Protein AF-A0A0F3MFM7-F1 (afdb_monomer_lite)

Secondary structure (DSSP, 8-state):
-----------EE-HHHHHHT-HHHHHHHHT-HHHHHHHHHHHTT--EEHHHHHHHT--BTTB-HHHHHHHHHHHTT---HHHHHHHHHHS-S-HHHHHHHHHHHHHHTTTT-

Structure (mmCIF, N/CA/C/O backbone):
data_AF-A0A0F3MFM7-F1
#
_entry.id   AF-A0A0F3MFM7-F1
#
loop_
_atom_site.group_PDB
_atom_site.id
_atom_site.type_symbol
_atom_site.label_atom_id
_atom_site.label_alt_id
_atom_site.label_comp_id
_atom_site.label_asym_id
_atom_site.label_entity_id
_atom_site.label_seq_id
_atom_site.pdbx_PDB_ins_code
_atom_site.Cartn_x
_atom_site.Cartn_y
_atom_site.Cartn_z
_atom_site.occupancy
_atom_site.B_iso_or_equiv
_atom_site.auth_seq_id
_atom_site.auth_comp_id
_atom_site.auth_asym_id
_atom_site.auth_atom_id
_atom_site.pdbx_PDB_model_num
ATOM 1 N N . MET A 1 1 ? 41.245 -6.493 -24.775 1.00 47.81 1 MET A N 1
ATOM 2 C 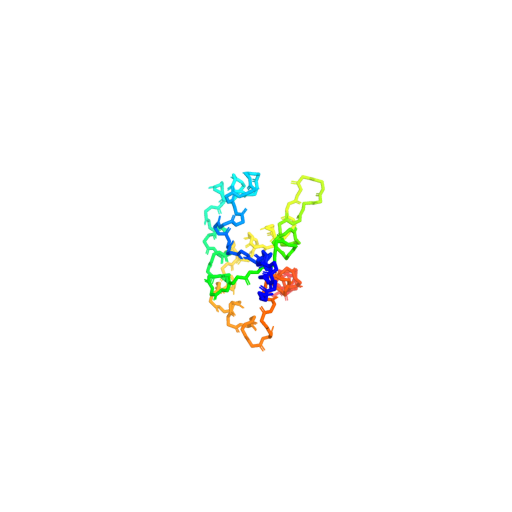CA . MET A 1 1 ? 40.497 -6.165 -23.539 1.00 47.81 1 MET A CA 1
ATOM 3 C C . MET A 1 1 ? 39.038 -5.924 -23.909 1.00 47.81 1 MET A C 1
ATOM 5 O O . MET A 1 1 ? 38.786 -5.036 -24.710 1.00 47.81 1 MET A O 1
ATOM 9 N N . ARG A 1 2 ? 38.083 -6.731 -23.422 1.00 51.22 2 ARG A N 1
ATOM 10 C CA . ARG A 1 2 ? 36.647 -6.456 -23.640 1.00 51.22 2 ARG A CA 1
ATOM 11 C C . ARG A 1 2 ? 36.219 -5.299 -22.726 1.00 51.22 2 ARG A C 1
ATOM 13 O O . ARG A 1 2 ? 36.543 -5.363 -21.538 1.00 51.22 2 ARG A O 1
ATOM 20 N N . PRO A 1 3 ? 35.488 -4.284 -23.217 1.00 52.25 3 PRO A N 1
ATOM 21 C CA . PRO A 1 3 ? 34.885 -3.302 -22.332 1.00 52.25 3 PRO A CA 1
ATOM 22 C C . PRO A 1 3 ? 33.865 -4.022 -21.443 1.00 52.25 3 PRO A C 1
ATOM 24 O O . PRO A 1 3 ? 32.979 -4.727 -21.932 1.00 52.25 3 PRO A O 1
ATOM 27 N N . LYS A 1 4 ? 34.025 -3.893 -20.122 1.00 51.12 4 LYS A N 1
ATOM 28 C CA . LYS A 1 4 ? 33.009 -4.318 -19.156 1.00 51.12 4 LYS A CA 1
ATOM 29 C C . LYS A 1 4 ? 31.753 -3.509 -19.464 1.00 51.12 4 LYS A C 1
ATOM 31 O O . LYS A 1 4 ? 31.763 -2.291 -19.306 1.00 51.12 4 LYS A O 1
ATOM 36 N N . GLN A 1 5 ? 30.704 -4.184 -19.934 1.00 51.88 5 GLN A N 1
ATOM 37 C CA . GLN A 1 5 ? 29.381 -3.583 -20.063 1.00 51.88 5 GLN A CA 1
ATOM 38 C C . GLN A 1 5 ? 29.028 -2.889 -18.738 1.00 51.88 5 GLN A C 1
ATOM 40 O O . GLN A 1 5 ? 29.294 -3.467 -17.674 1.00 51.88 5 GLN A O 1
ATOM 45 N N . PRO A 1 6 ? 28.457 -1.672 -18.764 1.00 46.06 6 PRO A N 1
ATOM 46 C CA . PRO A 1 6 ? 27.971 -1.043 -17.549 1.00 46.06 6 PRO A CA 1
ATOM 47 C C . PRO A 1 6 ? 26.978 -2.007 -16.906 1.00 46.06 6 PRO A C 1
ATOM 49 O O . PRO A 1 6 ? 26.049 -2.469 -17.572 1.00 46.06 6 PRO A O 1
ATOM 52 N N . LYS A 1 7 ? 27.180 -2.349 -15.628 1.00 48.16 7 LYS A N 1
ATOM 53 C CA . LYS A 1 7 ? 26.150 -3.033 -14.841 1.00 48.16 7 LYS A CA 1
ATOM 54 C C . LYS A 1 7 ? 24.886 -2.191 -14.977 1.00 48.16 7 LYS A C 1
ATOM 56 O O . LYS A 1 7 ? 24.846 -1.080 -14.455 1.00 48.16 7 LYS A O 1
ATOM 61 N N . ILE A 1 8 ? 23.886 -2.702 -15.695 1.00 44.75 8 ILE A N 1
ATOM 62 C CA . ILE A 1 8 ? 22.542 -2.134 -15.694 1.00 44.75 8 ILE A CA 1
ATOM 63 C C . ILE A 1 8 ? 22.140 -2.120 -14.224 1.00 44.75 8 ILE A C 1
ATOM 65 O O . ILE A 1 8 ? 21.941 -3.181 -13.630 1.00 44.75 8 ILE A O 1
ATOM 69 N N . LEU A 1 9 ? 22.114 -0.934 -13.613 1.00 45.53 9 LEU A N 1
ATOM 70 C CA . LEU A 1 9 ? 21.548 -0.757 -12.287 1.00 45.53 9 LEU A CA 1
ATOM 71 C C . LEU A 1 9 ? 20.111 -1.253 -12.419 1.00 45.53 9 LEU A C 1
ATOM 73 O O . LEU A 1 9 ? 19.294 -0.639 -13.107 1.00 45.53 9 LEU A O 1
ATOM 77 N N . THR A 1 10 ? 19.814 -2.426 -11.872 1.00 58.94 10 THR A N 1
ATOM 78 C CA . THR A 1 10 ? 18.475 -2.991 -11.959 1.00 58.94 10 THR A CA 1
ATOM 79 C C . THR A 1 10 ? 17.550 -2.036 -11.220 1.00 58.94 10 THR A C 1
ATOM 81 O O . THR A 1 10 ? 17.531 -2.031 -9.994 1.00 58.94 10 THR A O 1
ATOM 84 N N . ASN A 1 11 ? 16.782 -1.224 -11.954 1.00 78.12 11 ASN A N 1
ATOM 85 C CA . ASN A 1 11 ? 15.821 -0.235 -11.439 1.00 78.12 11 ASN A CA 1
ATOM 86 C C . ASN A 1 11 ? 14.604 -0.894 -10.747 1.00 78.12 11 ASN A C 1
ATOM 88 O O . ASN A 1 11 ? 13.508 -0.334 -10.702 1.00 78.12 11 ASN A O 1
ATOM 92 N N . LYS A 1 12 ? 14.784 -2.135 -10.279 1.00 88.94 12 LYS A N 1
ATOM 93 C CA . LYS A 1 12 ? 13.802 -2.974 -9.615 1.00 88.94 12 LYS A CA 1
ATOM 94 C C . LYS A 1 12 ? 14.194 -3.170 -8.158 1.00 88.94 12 LYS A C 1
ATOM 96 O O . LYS A 1 12 ? 15.299 -3.636 -7.864 1.00 88.94 12 LYS A O 1
ATOM 101 N N . CYS A 1 13 ? 13.258 -2.905 -7.267 1.00 90.19 13 CYS A N 1
ATOM 102 C CA . CYS A 1 13 ? 13.405 -3.092 -5.834 1.00 90.19 13 CYS A CA 1
ATOM 103 C C . CYS A 1 13 ? 12.237 -3.897 -5.258 1.00 90.19 13 CYS A C 1
ATOM 105 O O . CYS A 1 13 ? 11.203 -4.073 -5.903 1.00 90.19 13 CYS A O 1
ATOM 107 N N . ASN A 1 14 ? 12.412 -4.446 -4.062 1.00 92.38 14 ASN A N 1
ATOM 108 C CA . ASN A 1 14 ? 11.298 -4.947 -3.262 1.00 92.38 14 ASN A CA 1
ATOM 109 C C . ASN A 1 14 ? 10.649 -3.790 -2.469 1.00 92.38 14 ASN A C 1
ATOM 111 O O . ASN A 1 14 ? 11.112 -2.647 -2.510 1.00 92.38 14 ASN A O 1
ATOM 115 N N . LEU A 1 15 ? 9.556 -4.082 -1.756 1.00 92.94 15 LEU A N 1
ATOM 116 C CA . LEU A 1 15 ? 8.834 -3.070 -0.980 1.00 92.94 15 LEU A CA 1
ATOM 117 C C . LEU A 1 15 ? 9.720 -2.435 0.102 1.00 92.94 15 LEU A C 1
ATOM 119 O O . LEU A 1 15 ? 9.710 -1.221 0.254 1.00 92.94 15 LEU A O 1
ATOM 123 N N . GLU A 1 16 ? 10.502 -3.225 0.833 1.00 93.62 16 GLU A N 1
ATOM 124 C CA . GLU A 1 16 ? 11.357 -2.726 1.915 1.00 93.62 16 GLU A CA 1
ATOM 125 C C . GLU A 1 16 ? 12.439 -1.766 1.400 1.00 93.62 16 GLU A C 1
ATOM 127 O O . GLU A 1 16 ? 12.590 -0.655 1.907 1.00 93.62 16 GLU A O 1
ATOM 132 N N . GLU A 1 17 ? 13.129 -2.149 0.329 1.00 94.12 17 GLU A N 1
ATOM 133 C CA . GLU A 1 17 ? 14.102 -1.311 -0.364 1.00 94.12 17 GLU A CA 1
ATOM 134 C C . GLU A 1 17 ? 13.460 -0.014 -0.876 1.00 94.12 17 GLU A C 1
ATOM 136 O O . GLU A 1 17 ? 14.067 1.048 -0.754 1.00 94.12 17 GLU A O 1
ATOM 141 N N . TYR A 1 18 ? 12.236 -0.058 -1.419 1.00 93.75 18 TYR A N 1
ATOM 142 C CA . TYR A 1 18 ? 11.511 1.154 -1.817 1.00 93.75 18 TYR A CA 1
ATOM 143 C C . TYR A 1 18 ? 11.247 2.079 -0.619 1.00 93.75 18 TYR A C 1
ATOM 145 O O . TYR A 1 18 ? 11.520 3.278 -0.700 1.00 93.75 18 TYR A O 1
ATOM 153 N N . LEU A 1 19 ? 10.768 1.531 0.502 1.00 94.38 19 LEU A N 1
ATOM 154 C CA . LEU A 1 19 ? 10.466 2.299 1.715 1.00 94.38 19 LEU A CA 1
ATOM 155 C C . LEU A 1 19 ? 11.719 2.919 2.342 1.00 94.38 19 LEU A C 1
ATOM 157 O O . LEU A 1 19 ? 11.655 4.035 2.852 1.00 94.38 19 LEU A O 1
ATOM 161 N N . ASN A 1 20 ? 12.869 2.252 2.250 1.00 93.56 20 ASN A N 1
ATOM 162 C CA . ASN A 1 20 ? 14.141 2.805 2.723 1.00 93.56 20 ASN A CA 1
ATOM 163 C C . ASN A 1 20 ? 14.580 4.055 1.943 1.00 93.56 20 ASN A C 1
ATOM 165 O O . ASN A 1 20 ? 15.301 4.884 2.489 1.00 93.56 20 ASN A O 1
ATOM 169 N N . HIS A 1 21 ? 14.103 4.230 0.707 1.00 91.69 21 HIS A N 1
ATOM 170 C CA . HIS A 1 21 ? 14.368 5.416 -0.113 1.00 91.69 21 HIS A CA 1
ATOM 171 C C . HIS A 1 21 ? 13.196 6.414 -0.143 1.00 91.69 21 HIS A C 1
ATOM 173 O O . HIS A 1 21 ? 13.289 7.431 -0.830 1.00 91.69 21 HIS A O 1
ATOM 179 N N . ASN A 1 22 ? 12.087 6.137 0.552 1.00 93.56 22 ASN A N 1
ATOM 180 C CA . ASN A 1 22 ? 10.899 6.991 0.578 1.00 93.56 22 ASN A CA 1
ATOM 181 C C . ASN A 1 22 ? 10.331 7.100 2.005 1.00 93.56 22 ASN A C 1
ATOM 183 O O . ASN A 1 22 ? 9.420 6.366 2.398 1.00 93.56 22 ASN A O 1
ATOM 187 N N . ALA A 1 23 ? 10.886 8.041 2.776 1.00 94.62 23 ALA A N 1
ATOM 188 C CA . ALA A 1 23 ? 10.551 8.252 4.184 1.00 94.62 23 ALA A CA 1
ATOM 189 C C . ALA A 1 23 ? 9.081 8.645 4.413 1.00 94.62 23 ALA A C 1
ATOM 191 O O . ALA A 1 23 ? 8.496 8.249 5.422 1.00 94.62 23 ALA A O 1
ATOM 192 N N . GLU A 1 24 ? 8.466 9.379 3.479 1.00 94.56 24 GLU A N 1
ATOM 193 C CA . GLU A 1 24 ? 7.059 9.780 3.582 1.00 94.56 24 GLU A CA 1
ATOM 194 C C . GLU A 1 24 ? 6.139 8.553 3.544 1.00 94.56 24 GLU A C 1
ATOM 196 O O . GLU A 1 24 ? 5.360 8.323 4.472 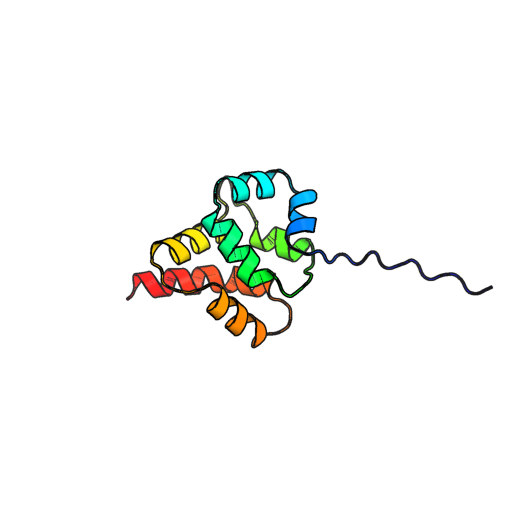1.00 94.56 24 GLU A O 1
ATOM 201 N N . VAL A 1 25 ? 6.277 7.717 2.508 1.00 95.06 25 VAL A N 1
ATOM 202 C CA . VAL A 1 25 ? 5.473 6.494 2.360 1.00 95.06 25 VAL A CA 1
ATOM 203 C C . VAL A 1 25 ? 5.760 5.515 3.497 1.00 95.06 25 VAL A C 1
ATOM 205 O O . VAL A 1 25 ? 4.834 4.895 4.021 1.00 95.06 25 VAL A O 1
ATOM 208 N N . LYS A 1 26 ? 7.025 5.403 3.921 1.00 96.38 26 LYS A N 1
ATOM 209 C CA . LYS A 1 26 ? 7.416 4.584 5.074 1.00 96.38 26 LYS A CA 1
ATOM 210 C C . LYS A 1 26 ? 6.678 5.012 6.343 1.00 96.38 26 LYS A C 1
ATOM 212 O O . LYS A 1 26 ? 6.009 4.181 6.953 1.00 96.38 26 LYS A O 1
ATOM 217 N N . THR A 1 27 ? 6.720 6.301 6.672 1.00 96.19 27 THR A N 1
ATOM 218 C CA . THR A 1 27 ? 6.040 6.866 7.849 1.00 96.19 27 THR A CA 1
ATOM 219 C C . THR A 1 27 ? 4.524 6.661 7.774 1.00 96.19 27 THR A C 1
ATOM 221 O O . THR A 1 27 ? 3.884 6.326 8.769 1.00 96.19 27 THR A O 1
ATOM 224 N N . MET A 1 28 ? 3.926 6.832 6.590 1.00 95.69 28 MET A N 1
ATOM 225 C CA . MET A 1 28 ? 2.496 6.598 6.372 1.00 95.69 28 MET A CA 1
ATOM 226 C C . MET A 1 28 ? 2.111 5.131 6.625 1.00 95.69 28 MET A C 1
ATOM 228 O O . MET A 1 28 ? 1.157 4.869 7.357 1.00 95.69 28 MET A O 1
ATOM 232 N N . LEU A 1 29 ? 2.869 4.169 6.088 1.00 96.44 29 LEU A N 1
ATOM 233 C CA . LEU A 1 29 ? 2.602 2.743 6.299 1.00 96.44 29 LEU A CA 1
ATOM 234 C C . LEU A 1 29 ? 2.874 2.288 7.736 1.00 96.44 29 LEU A C 1
ATOM 236 O O . LEU A 1 29 ? 2.206 1.378 8.220 1.00 96.44 29 LEU A O 1
ATOM 240 N N . GLU A 1 30 ? 3.829 2.899 8.436 1.00 96.38 30 GLU A N 1
ATOM 241 C CA . GLU A 1 30 ? 4.070 2.637 9.862 1.00 96.38 30 GLU A CA 1
ATOM 242 C C . GLU A 1 30 ? 2.879 3.052 10.733 1.00 96.38 30 GLU A C 1
ATOM 244 O O . GLU A 1 30 ? 2.530 2.333 11.666 1.00 96.38 30 GLU A O 1
ATOM 249 N N . LYS A 1 31 ? 2.181 4.135 10.368 1.00 96.62 31 LYS A N 1
ATOM 250 C CA . LYS A 1 31 ? 0.915 4.539 11.005 1.00 96.62 31 LYS A CA 1
ATOM 251 C C . LYS A 1 31 ? -0.266 3.626 10.646 1.00 96.62 31 LYS A C 1
ATOM 253 O O . LYS A 1 31 ? -1.307 3.700 11.291 1.00 96.62 31 LYS A O 1
ATOM 258 N N . LEU A 1 32 ? -0.129 2.771 9.628 1.00 96.62 32 LEU A N 1
ATOM 259 C CA . LEU A 1 32 ? -1.184 1.896 9.107 1.00 96.62 32 LEU A CA 1
ATOM 260 C C . LEU A 1 32 ? -0.722 0.425 9.063 1.00 96.62 32 LEU A C 1
ATOM 262 O O . LEU A 1 32 ? -0.585 -0.154 7.979 1.00 96.62 32 LEU A O 1
ATOM 266 N N . PRO A 1 33 ? -0.512 -0.230 10.221 1.00 95.38 33 PRO A N 1
ATOM 267 C CA . PRO A 1 33 ? 0.098 -1.561 10.288 1.00 95.38 33 PRO A CA 1
ATOM 268 C C . PRO A 1 33 ? -0.690 -2.637 9.524 1.00 95.38 33 PRO A C 1
ATOM 270 O O . PRO A 1 33 ? -0.090 -3.506 8.888 1.00 95.38 33 PRO A O 1
ATOM 273 N N . ALA A 1 34 ? -2.025 -2.559 9.521 1.00 95.06 34 ALA A N 1
ATOM 274 C CA . ALA A 1 34 ? -2.871 -3.481 8.763 1.00 95.06 34 ALA A CA 1
ATOM 275 C C . ALA A 1 34 ? -2.667 -3.333 7.245 1.00 95.06 34 ALA A C 1
ATOM 277 O O . ALA A 1 34 ? -2.471 -4.330 6.551 1.00 95.06 34 ALA A O 1
ATOM 278 N N . VAL A 1 35 ? -2.630 -2.093 6.740 1.00 96.06 35 VAL A N 1
ATOM 279 C CA . VAL A 1 35 ? -2.371 -1.787 5.322 1.00 96.06 35 VAL A CA 1
ATOM 280 C C . VAL A 1 35 ? -0.969 -2.240 4.927 1.00 96.06 35 VAL A C 1
ATOM 282 O O . VAL A 1 35 ? -0.806 -2.921 3.916 1.00 96.06 35 VAL A O 1
ATOM 285 N N . LYS A 1 36 ? 0.040 -1.931 5.752 1.00 96.12 36 LYS A N 1
ATOM 286 C CA . LYS A 1 36 ? 1.425 -2.368 5.536 1.00 96.12 36 LYS A CA 1
ATOM 287 C C . LYS A 1 36 ? 1.506 -3.887 5.400 1.00 96.12 36 LYS A C 1
ATOM 289 O O . LYS A 1 36 ? 2.047 -4.378 4.414 1.00 96.12 36 LYS A O 1
ATOM 294 N N . LYS A 1 37 ? 0.921 -4.635 6.342 1.00 94.88 37 LYS A N 1
ATOM 295 C CA . LYS A 1 37 ? 0.886 -6.106 6.301 1.00 94.88 37 LYS A CA 1
ATOM 296 C C . LYS A 1 37 ? 0.175 -6.624 5.048 1.00 94.88 37 LYS A C 1
ATOM 298 O O . LYS A 1 37 ? 0.658 -7.562 4.417 1.00 94.88 37 LYS A O 1
ATOM 303 N N . TYR A 1 38 ? -0.944 -6.007 4.678 1.00 95.06 38 TYR A N 1
ATOM 304 C CA . TYR A 1 38 ? -1.728 -6.387 3.506 1.00 95.06 38 TYR A CA 1
ATOM 305 C C . TYR A 1 38 ? -0.936 -6.230 2.201 1.00 95.06 38 TYR A C 1
ATOM 307 O O . TYR A 1 38 ? -0.802 -7.190 1.444 1.00 95.06 38 TYR A O 1
ATOM 315 N N . ILE A 1 39 ? -0.335 -5.056 1.977 1.00 94.38 39 ILE A N 1
ATOM 316 C CA . ILE A 1 39 ? 0.492 -4.776 0.793 1.00 94.38 39 ILE A CA 1
ATOM 317 C C . ILE A 1 39 ? 1.726 -5.680 0.766 1.00 94.38 39 ILE A C 1
ATOM 319 O O . ILE A 1 39 ? 2.019 -6.268 -0.275 1.00 94.38 39 ILE A O 1
ATOM 323 N N . SER A 1 40 ? 2.425 -5.837 1.897 1.00 93.44 40 SER A N 1
ATOM 324 C CA . SER A 1 40 ? 3.585 -6.731 1.991 1.00 93.44 40 SER A CA 1
ATOM 325 C C . SER A 1 40 ? 3.232 -8.149 1.560 1.00 93.44 40 SER A C 1
ATOM 327 O O . SER A 1 40 ? 3.961 -8.746 0.777 1.00 93.44 40 SER A O 1
ATOM 329 N N . ASN A 1 41 ? 2.087 -8.674 2.001 1.00 92.69 41 ASN A N 1
ATOM 330 C CA . ASN A 1 41 ? 1.644 -10.012 1.619 1.00 92.69 41 ASN A CA 1
ATOM 331 C C . ASN A 1 41 ? 1.352 -10.147 0.120 1.00 92.69 41 ASN A C 1
ATOM 333 O O . ASN A 1 41 ? 1.662 -11.192 -0.449 1.00 92.69 41 ASN A O 1
ATOM 337 N N . ILE A 1 42 ? 0.786 -9.116 -0.517 1.00 92.12 42 ILE A N 1
ATOM 338 C CA . ILE A 1 42 ? 0.520 -9.126 -1.963 1.00 92.12 42 ILE A CA 1
ATOM 339 C C . ILE A 1 42 ? 1.829 -9.068 -2.757 1.00 92.12 42 ILE A C 1
ATOM 341 O O . ILE A 1 42 ? 1.987 -9.781 -3.749 1.00 92.12 42 ILE A O 1
ATOM 345 N N . LEU A 1 43 ? 2.774 -8.232 -2.318 1.00 91.38 43 LEU A N 1
ATOM 346 C CA . LEU A 1 43 ? 3.983 -7.895 -3.071 1.00 91.38 43 LEU A CA 1
ATOM 347 C C . LEU A 1 43 ? 5.217 -8.741 -2.718 1.00 91.38 43 LEU A C 1
ATOM 349 O O . LEU A 1 43 ? 6.237 -8.594 -3.389 1.00 91.38 43 LEU A O 1
ATOM 353 N N . LYS A 1 44 ? 5.138 -9.635 -1.723 1.00 86.19 44 LYS A N 1
ATOM 354 C CA . LYS A 1 44 ? 6.283 -10.374 -1.148 1.00 86.19 44 LYS A CA 1
ATOM 355 C C . LYS A 1 44 ? 7.168 -11.130 -2.146 1.00 86.19 44 LYS A C 1
ATOM 357 O O . LYS A 1 44 ? 8.351 -11.302 -1.881 1.00 86.19 44 LYS A O 1
ATOM 362 N N . SER A 1 45 ? 6.617 -11.600 -3.265 1.00 78.00 45 SER A N 1
ATOM 363 C CA . SER A 1 45 ? 7.292 -12.597 -4.110 1.00 78.00 45 SER A CA 1
ATOM 364 C C . SER A 1 45 ? 8.166 -12.021 -5.230 1.00 78.00 45 SER A C 1
ATOM 366 O O . SER A 1 45 ? 8.863 -12.786 -5.888 1.00 78.00 45 SER A O 1
ATOM 368 N N . HIS A 1 46 ? 8.137 -10.708 -5.494 1.00 82.56 46 HIS A N 1
ATOM 369 C CA . HIS A 1 46 ? 8.828 -10.143 -6.662 1.00 82.56 46 HIS A CA 1
ATOM 370 C C . HIS A 1 46 ? 9.480 -8.786 -6.386 1.00 82.56 46 HIS A C 1
ATOM 372 O O . HIS A 1 46 ? 9.169 -8.087 -5.422 1.00 82.56 46 HIS A O 1
ATOM 378 N N . ARG A 1 47 ? 10.391 -8.410 -7.290 1.00 89.44 47 ARG A N 1
ATOM 379 C CA . ARG A 1 47 ? 10.985 -7.072 -7.375 1.00 89.44 47 ARG A CA 1
ATOM 380 C C . ARG A 1 47 ? 10.304 -6.292 -8.499 1.00 89.44 47 ARG A C 1
ATOM 382 O O . ARG A 1 47 ? 10.150 -6.812 -9.605 1.00 89.44 47 ARG A O 1
ATOM 389 N N . TYR A 1 48 ? 9.965 -5.037 -8.240 1.00 88.62 48 TYR A N 1
ATOM 390 C CA . TYR A 1 48 ? 9.188 -4.174 -9.133 1.00 88.62 48 TYR A CA 1
ATOM 391 C C . TYR A 1 48 ? 9.945 -2.905 -9.456 1.00 88.62 48 TYR A C 1
ATOM 393 O O . TYR A 1 48 ? 10.836 -2.512 -8.705 1.00 88.62 48 TYR A O 1
ATOM 401 N N . SER A 1 49 ? 9.603 -2.255 -10.568 1.00 89.81 49 SER A N 1
ATOM 402 C CA . SER A 1 49 ? 10.249 -0.988 -10.884 1.00 89.81 49 SER A CA 1
ATOM 403 C C . SER A 1 49 ? 9.865 0.078 -9.858 1.00 89.81 49 SER A C 1
ATOM 405 O O . SER A 1 49 ? 8.746 0.082 -9.337 1.00 89.81 49 SER A O 1
ATOM 407 N N . LYS A 1 50 ? 10.775 1.021 -9.593 1.00 89.19 50 LYS A N 1
ATOM 408 C CA . LYS A 1 50 ? 10.482 2.152 -8.701 1.00 89.19 50 LYS A CA 1
ATOM 409 C C . LYS A 1 50 ? 9.230 2.920 -9.146 1.00 89.19 50 LYS A C 1
ATOM 411 O O . LYS A 1 50 ? 8.422 3.297 -8.307 1.00 89.19 50 LYS A O 1
ATOM 416 N N . THR A 1 51 ? 9.038 3.082 -10.456 1.00 89.75 51 THR A N 1
ATOM 417 C CA . THR A 1 51 ? 7.869 3.751 -11.044 1.00 89.75 51 THR A CA 1
ATOM 418 C C . THR A 1 51 ? 6.557 3.040 -10.720 1.00 89.75 51 THR A C 1
ATOM 420 O O . THR A 1 51 ? 5.550 3.707 -10.501 1.00 89.75 51 THR A O 1
ATOM 423 N N . ASP A 1 52 ? 6.548 1.705 -10.642 1.00 91.06 52 ASP A N 1
ATOM 424 C CA . ASP A 1 52 ? 5.337 0.970 -10.263 1.00 91.06 52 ASP A CA 1
ATOM 425 C C . ASP A 1 52 ? 4.954 1.283 -8.812 1.00 91.06 52 ASP A C 1
ATOM 427 O O . ASP A 1 52 ? 3.791 1.553 -8.522 1.00 91.06 52 ASP A O 1
ATOM 431 N N . PHE A 1 53 ? 5.932 1.322 -7.902 1.00 92.56 53 PHE A N 1
ATOM 432 C CA . PHE A 1 53 ? 5.683 1.746 -6.524 1.00 92.56 53 PHE A CA 1
ATOM 433 C C . PHE A 1 53 ? 5.240 3.204 -6.438 1.00 92.56 53 PHE A C 1
ATOM 435 O O . PHE A 1 53 ? 4.318 3.506 -5.687 1.00 92.56 53 PHE A O 1
ATOM 442 N N . THR A 1 54 ? 5.844 4.103 -7.219 1.00 91.06 54 THR A N 1
ATOM 443 C CA . THR A 1 54 ? 5.399 5.501 -7.303 1.00 91.06 54 THR A CA 1
ATOM 444 C C . THR A 1 54 ? 3.942 5.599 -7.749 1.00 91.06 54 THR A C 1
ATOM 446 O O . THR A 1 54 ? 3.216 6.435 -7.229 1.00 91.06 54 THR A O 1
ATOM 449 N N . PHE A 1 55 ? 3.495 4.727 -8.653 1.00 92.44 55 PHE A N 1
ATOM 450 C CA . PHE A 1 55 ? 2.095 4.661 -9.066 1.00 92.44 55 PHE A CA 1
ATOM 451 C C . PHE A 1 55 ? 1.184 4.111 -7.958 1.00 92.44 55 PHE A C 1
ATOM 453 O O . PHE A 1 55 ? 0.142 4.694 -7.667 1.00 92.44 55 PHE A O 1
ATOM 460 N N . LEU A 1 56 ? 1.581 3.023 -7.289 1.00 94.94 56 LEU A N 1
ATOM 461 C CA . LEU A 1 56 ? 0.806 2.454 -6.182 1.00 94.94 56 LEU A CA 1
ATOM 462 C C . LEU A 1 56 ? 0.655 3.446 -5.022 1.00 94.94 56 LEU A C 1
ATOM 464 O O . LEU A 1 56 ? -0.438 3.597 -4.488 1.00 94.94 56 LEU A O 1
ATOM 468 N N . PHE A 1 57 ? 1.730 4.140 -4.661 1.00 95.00 57 PHE A N 1
ATOM 469 C CA . PHE A 1 57 ? 1.754 5.146 -3.601 1.00 95.00 57 PHE A CA 1
ATOM 470 C C . PHE A 1 57 ? 1.569 6.568 -4.139 1.00 95.00 57 PHE A C 1
ATOM 472 O O . PHE A 1 57 ? 2.002 7.525 -3.497 1.00 95.00 57 PHE A O 1
ATOM 479 N N . ALA A 1 58 ? 0.951 6.713 -5.314 1.00 92.88 58 ALA A N 1
ATOM 480 C CA . ALA A 1 58 ? 0.669 8.020 -5.877 1.00 92.88 58 ALA A CA 1
ATOM 481 C C . ALA A 1 58 ? -0.233 8.810 -4.927 1.00 92.88 58 ALA A C 1
ATOM 483 O O . ALA A 1 58 ? -1.194 8.286 -4.353 1.00 92.88 58 ALA A O 1
ATOM 484 N N . LYS A 1 59 ? 0.108 10.085 -4.772 1.00 91.88 59 LYS A N 1
ATOM 485 C CA . LYS A 1 59 ? -0.590 11.023 -3.907 1.00 91.88 59 LYS A CA 1
ATOM 486 C C . LYS A 1 59 ? -1.293 12.055 -4.778 1.00 91.88 59 LYS A C 1
ATOM 488 O O . LYS A 1 59 ? -0.662 12.672 -5.635 1.00 91.88 59 LYS A O 1
ATOM 493 N N . THR A 1 60 ? -2.585 12.253 -4.551 1.00 87.25 60 THR A N 1
ATOM 494 C CA . THR A 1 60 ? -3.366 13.322 -5.181 1.00 87.25 60 THR A CA 1
ATOM 495 C C . THR A 1 60 ? -3.758 14.306 -4.087 1.00 87.25 60 THR A C 1
ATOM 497 O O . THR A 1 60 ? -4.552 13.985 -3.202 1.00 87.25 60 THR A O 1
ATOM 500 N N . GLY A 1 61 ? -3.132 15.486 -4.087 1.00 88.31 61 GLY A N 1
ATOM 501 C CA . GLY A 1 61 ? -3.222 16.420 -2.963 1.00 88.31 61 GLY A CA 1
ATOM 502 C C . GLY A 1 61 ? -2.613 15.814 -1.694 1.00 88.31 61 GLY A C 1
ATOM 503 O O . GLY A 1 61 ? -1.422 15.513 -1.661 1.00 88.31 61 GLY A O 1
ATOM 504 N N . ASN A 1 62 ? -3.437 15.603 -0.664 1.00 87.12 62 ASN A N 1
ATOM 505 C CA . ASN A 1 62 ? -3.031 14.973 0.599 1.00 87.12 62 ASN A CA 1
ATOM 506 C C . ASN A 1 62 ? -3.443 13.498 0.726 1.00 87.12 62 ASN A C 1
ATOM 508 O O . ASN A 1 62 ? -3.171 12.876 1.752 1.00 87.12 62 ASN A O 1
ATOM 512 N N . THR A 1 63 ? -4.050 12.928 -0.315 1.00 89.69 63 THR A N 1
ATOM 513 C CA . THR A 1 63 ? -4.681 11.608 -0.251 1.00 89.69 63 THR A CA 1
ATOM 514 C C . THR A 1 63 ? -3.872 10.566 -1.007 1.00 89.69 63 THR A C 1
ATOM 516 O O . THR A 1 63 ? -3.472 10.775 -2.152 1.00 89.69 63 THR A O 1
ATOM 519 N N . TYR A 1 64 ? -3.678 9.410 -0.375 1.00 94.81 64 TYR A N 1
ATOM 520 C CA . TYR A 1 64 ? -3.145 8.213 -1.014 1.00 94.81 64 TYR A CA 1
ATOM 521 C C . TYR A 1 64 ? -4.308 7.325 -1.466 1.00 94.81 64 TYR A C 1
ATOM 523 O O . TYR A 1 64 ? -4.697 6.401 -0.757 1.00 94.81 64 TYR A O 1
ATOM 531 N N . THR A 1 65 ? -4.890 7.604 -2.631 1.00 93.50 65 THR A N 1
ATOM 532 C CA . THR A 1 65 ? -6.155 6.987 -3.078 1.00 93.50 65 THR A CA 1
ATOM 533 C C . THR A 1 65 ? -6.125 5.454 -3.046 1.00 93.50 65 THR A C 1
ATOM 535 O O . THR A 1 65 ? -7.025 4.823 -2.497 1.00 93.50 65 THR A O 1
ATOM 538 N N . ASN A 1 66 ? -5.045 4.835 -3.532 1.00 94.94 66 ASN A N 1
ATOM 539 C CA . ASN A 1 66 ? -4.885 3.375 -3.487 1.00 94.94 66 ASN A CA 1
ATOM 540 C C . ASN A 1 66 ? -4.812 2.824 -2.054 1.00 94.94 66 ASN A C 1
ATOM 542 O O . ASN A 1 66 ? -5.259 1.709 -1.792 1.00 94.94 66 ASN A O 1
ATOM 546 N N . ILE A 1 67 ? -4.270 3.598 -1.114 1.00 95.75 67 ILE A N 1
ATOM 547 C CA . ILE A 1 67 ? -4.208 3.220 0.302 1.00 95.75 67 ILE A CA 1
ATOM 548 C C . ILE A 1 67 ? -5.597 3.302 0.932 1.00 95.75 67 ILE A C 1
ATOM 550 O O . ILE A 1 67 ? -5.952 2.407 1.697 1.00 95.75 67 ILE A O 1
ATOM 554 N N . GLU A 1 68 ? -6.413 4.291 0.565 1.00 94.25 68 GLU A N 1
ATOM 555 C CA . GLU A 1 68 ? -7.812 4.350 1.000 1.00 94.25 68 GLU A CA 1
ATOM 556 C C . GLU A 1 68 ? -8.612 3.142 0.491 1.00 94.25 68 GLU A C 1
ATOM 558 O O . GLU A 1 68 ? -9.283 2.485 1.284 1.00 94.25 68 GLU A O 1
ATOM 563 N N . TYR A 1 69 ? -8.449 2.735 -0.774 1.00 93.25 69 TYR A N 1
ATOM 564 C CA . TYR A 1 69 ? -9.086 1.506 -1.269 1.00 93.25 69 TYR A CA 1
ATOM 565 C C . TYR A 1 69 ? -8.665 0.259 -0.483 1.00 93.25 69 TYR A C 1
ATOM 567 O O . TYR A 1 69 ? -9.506 -0.578 -0.149 1.00 93.25 69 TYR A O 1
ATOM 575 N N . ILE A 1 70 ? -7.383 0.143 -0.126 1.00 94.56 70 ILE A N 1
ATOM 576 C CA . ILE A 1 70 ? -6.898 -0.969 0.701 1.00 94.56 70 ILE A CA 1
ATOM 577 C C . ILE A 1 70 ? -7.503 -0.924 2.107 1.00 94.56 70 ILE A C 1
ATOM 579 O O . ILE A 1 70 ? -7.887 -1.970 2.629 1.00 94.56 70 ILE A O 1
ATOM 583 N N . LYS A 1 71 ? -7.628 0.257 2.726 1.00 93.94 71 LYS A N 1
ATOM 584 C CA . LYS A 1 71 ? -8.299 0.390 4.029 1.00 93.94 71 LYS A CA 1
ATOM 585 C C . LYS A 1 71 ? -9.733 -0.117 3.959 1.00 93.94 71 LYS A C 1
ATOM 587 O O . LYS A 1 71 ? -10.103 -0.931 4.798 1.00 93.94 71 LYS A O 1
ATOM 592 N N . ILE A 1 72 ? -10.491 0.274 2.934 1.00 91.75 72 ILE A N 1
ATOM 593 C CA . IL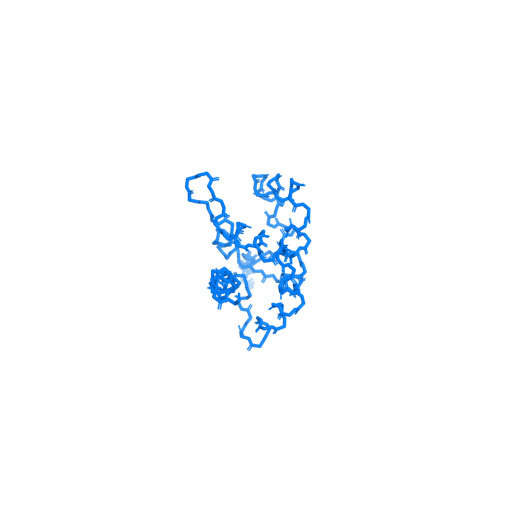E A 1 72 ? -11.860 -0.216 2.735 1.00 91.75 72 ILE A CA 1
ATOM 594 C C . ILE A 1 72 ? -11.832 -1.746 2.554 1.00 91.75 72 ILE A C 1
ATOM 596 O O . ILE A 1 72 ? -12.650 -2.458 3.128 1.00 91.75 72 ILE A O 1
ATOM 600 N N . LEU A 1 73 ? -10.890 -2.302 1.773 1.00 90.25 73 LEU A N 1
ATOM 601 C CA . LEU A 1 73 ? -10.732 -3.765 1.588 1.00 90.25 73 LEU A CA 1
ATOM 602 C C . LEU A 1 73 ? -10.541 -4.516 2.903 1.00 90.25 73 LEU A C 1
ATOM 604 O O . LEU A 1 73 ? -11.178 -5.546 3.124 1.00 90.25 73 LEU A O 1
ATOM 608 N N . ILE A 1 74 ? -9.715 -3.967 3.785 1.00 92.31 74 ILE A N 1
ATOM 609 C CA . ILE A 1 74 ? -9.434 -4.543 5.097 1.00 92.31 74 ILE A CA 1
ATOM 610 C C . ILE A 1 74 ? -10.628 -4.380 6.044 1.00 92.31 74 ILE A C 1
ATOM 612 O O . ILE A 1 74 ? -11.002 -5.346 6.702 1.00 92.31 74 ILE A O 1
ATOM 616 N N . GLN A 1 75 ? -11.229 -3.188 6.117 1.00 89.56 75 GLN A N 1
ATOM 617 C CA . GLN A 1 75 ? -12.310 -2.866 7.060 1.00 89.56 75 GLN A CA 1
ATOM 618 C C . GLN A 1 75 ? -13.536 -3.760 6.882 1.00 89.56 75 GLN A C 1
ATOM 620 O O . GLN A 1 75 ? -14.117 -4.201 7.866 1.00 89.56 75 GLN A O 1
ATOM 625 N N . HIS A 1 76 ? -13.893 -4.075 5.639 1.00 84.69 76 HIS A N 1
ATOM 626 C CA . HIS A 1 76 ? -15.024 -4.954 5.341 1.00 84.69 76 HIS A CA 1
ATOM 627 C C . HIS A 1 76 ? -14.629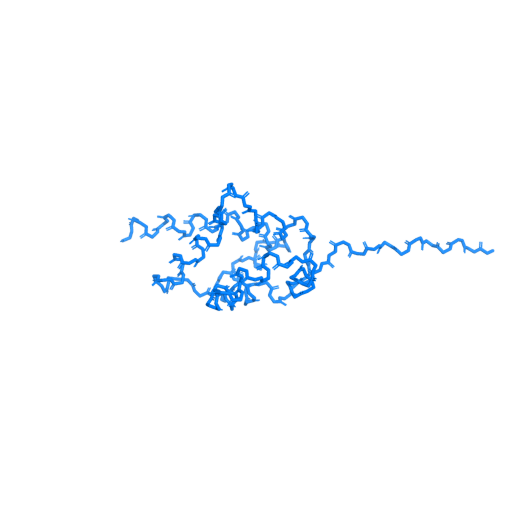 -6.441 5.264 1.00 84.69 76 HIS A C 1
ATOM 629 O O . HIS A 1 76 ? -15.423 -7.256 4.798 1.00 84.69 76 HIS A O 1
ATOM 635 N N . GLY A 1 77 ? -13.393 -6.804 5.641 1.00 78.06 77 GLY A N 1
ATOM 636 C CA . GLY A 1 77 ? -12.909 -8.191 5.682 1.00 78.06 77 GLY A CA 1
ATOM 637 C C . GLY A 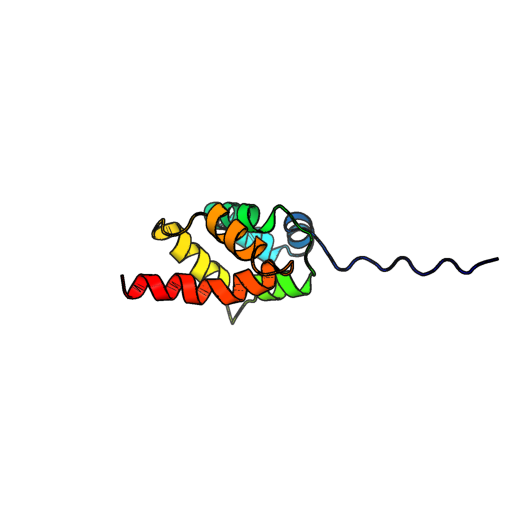1 77 ? -12.986 -8.949 4.352 1.00 78.06 77 GLY A C 1
ATOM 638 O O . GLY A 1 77 ? -12.969 -10.176 4.344 1.00 78.06 77 GLY A O 1
ATOM 639 N N . THR A 1 78 ? -13.113 -8.246 3.225 1.00 73.31 78 THR A N 1
ATOM 640 C CA . THR A 1 78 ? -13.771 -8.823 2.044 1.00 73.31 78 THR A CA 1
ATOM 641 C C . THR A 1 78 ? -12.848 -9.676 1.186 1.00 73.31 78 THR A C 1
ATOM 643 O O . THR A 1 78 ? -13.290 -10.644 0.577 1.00 73.31 78 THR A O 1
ATOM 646 N N . ILE A 1 79 ? -11.561 -9.324 1.109 1.00 85.44 79 ILE A N 1
ATOM 647 C CA . ILE A 1 79 ? -10.595 -10.050 0.278 1.00 85.44 79 ILE A CA 1
ATOM 648 C C . ILE A 1 79 ? -9.273 -10.161 1.022 1.00 85.44 79 ILE A C 1
ATOM 650 O O . ILE A 1 79 ? -8.646 -9.156 1.359 1.00 85.44 79 ILE A O 1
ATOM 654 N N . SER A 1 80 ? -8.814 -11.389 1.248 1.00 90.06 80 SER A N 1
ATOM 655 C CA . SER A 1 80 ? -7.499 -11.634 1.833 1.00 90.06 80 SER A CA 1
ATOM 656 C C . SER A 1 80 ? -6.381 -11.246 0.854 1.00 90.06 80 SER A C 1
ATOM 658 O O . SER A 1 80 ? -6.497 -11.377 -0.368 1.00 90.06 80 SER A O 1
ATOM 660 N N . ALA A 1 81 ? -5.243 -10.815 1.395 1.00 90.38 81 ALA A N 1
ATOM 661 C CA . ALA A 1 81 ? -4.068 -10.490 0.589 1.00 90.38 81 ALA A CA 1
ATOM 662 C C . ALA A 1 81 ? -3.576 -11.682 -0.259 1.00 90.38 81 ALA A C 1
ATOM 664 O O . ALA A 1 81 ? -3.054 -11.479 -1.352 1.00 90.38 81 ALA A O 1
ATOM 665 N N . SER A 1 82 ? -3.756 -12.923 0.214 1.00 89.19 82 SER A N 1
ATOM 666 C CA . SER A 1 82 ? -3.395 -14.133 -0.538 1.00 89.19 82 SER A CA 1
ATOM 667 C C . SER A 1 82 ? -4.244 -14.307 -1.792 1.00 89.19 82 SER A C 1
ATOM 669 O O . SER A 1 82 ? -3.710 -14.698 -2.828 1.00 89.19 82 SER A O 1
ATOM 671 N N . ASN A 1 83 ? -5.536 -13.980 -1.727 1.00 89.38 83 ASN A N 1
ATOM 672 C CA . ASN A 1 83 ? -6.438 -14.107 -2.867 1.00 89.38 83 ASN A CA 1
ATOM 673 C C . ASN A 1 83 ? -6.091 -13.075 -3.945 1.00 89.38 83 ASN A C 1
ATOM 675 O O . ASN A 1 83 ? -5.979 -13.437 -5.113 1.00 89.38 83 AS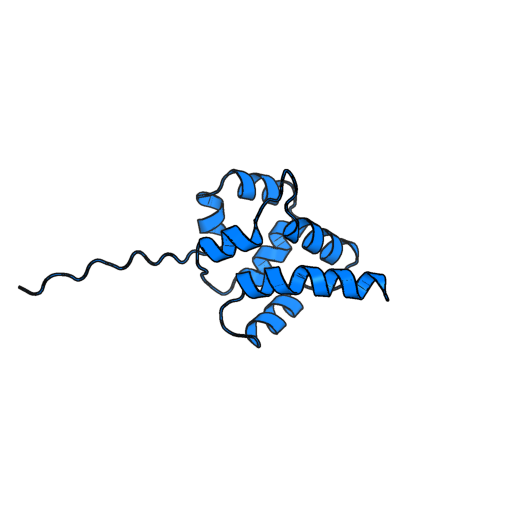N A O 1
ATOM 679 N N . ILE A 1 84 ? -5.816 -11.821 -3.557 1.00 89.19 84 ILE A N 1
ATOM 680 C CA . ILE A 1 84 ? -5.324 -10.806 -4.504 1.00 89.19 84 ILE A CA 1
ATOM 681 C C . ILE A 1 84 ? -3.970 -11.217 -5.081 1.00 89.19 84 ILE A C 1
ATOM 683 O O . ILE A 1 84 ? -3.779 -11.157 -6.290 1.00 89.19 84 ILE A O 1
ATOM 687 N N . SER A 1 85 ? -3.032 -11.667 -4.244 1.00 87.38 85 SER A N 1
ATOM 688 C CA . SER A 1 85 ? -1.717 -12.125 -4.709 1.00 87.38 85 SER A CA 1
ATOM 689 C C . SER A 1 85 ? -1.842 -13.250 -5.744 1.00 87.38 85 SER A C 1
ATOM 691 O O . SER A 1 85 ? -1.189 -13.197 -6.784 1.00 87.38 85 SER A O 1
ATOM 693 N N . SER A 1 86 ? -2.738 -14.212 -5.503 1.00 86.38 86 SER A N 1
ATOM 694 C CA . SER A 1 86 ? -3.015 -15.320 -6.425 1.00 86.38 86 SER A CA 1
ATOM 695 C C . SER A 1 86 ? -3.619 -14.821 -7.738 1.00 86.38 86 SER A C 1
ATOM 697 O O . SER A 1 86 ? -3.129 -15.177 -8.806 1.00 86.38 86 SER A O 1
ATOM 699 N N . LEU A 1 87 ? -4.617 -13.931 -7.677 1.00 85.31 87 LEU A N 1
ATOM 700 C CA . LEU A 1 87 ? -5.218 -13.311 -8.864 1.00 85.31 87 LEU A CA 1
ATOM 701 C C . LEU A 1 87 ? -4.159 -12.605 -9.722 1.00 85.31 87 LEU A C 1
ATOM 703 O O . LEU A 1 87 ? -4.092 -12.805 -10.932 1.00 85.31 87 LEU A O 1
ATOM 707 N N . LEU A 1 88 ? -3.292 -11.814 -9.092 1.00 86.31 88 LEU A N 1
ATOM 708 C CA . LEU A 1 88 ? -2.227 -11.094 -9.786 1.00 86.31 88 LEU A CA 1
ATOM 709 C C . LEU A 1 88 ? -1.173 -12.037 -10.376 1.00 86.31 88 LEU A C 1
ATOM 711 O O . LEU A 1 88 ? -0.639 -11.746 -11.439 1.00 86.31 88 LEU A O 1
ATOM 715 N N . HIS A 1 89 ? -0.898 -13.174 -9.732 1.00 78.06 89 HIS A N 1
ATOM 716 C CA . HIS A 1 89 ? 0.044 -14.166 -10.250 1.00 78.06 89 HIS A CA 1
ATOM 717 C C . HIS A 1 89 ? -0.426 -14.785 -11.574 1.00 78.06 89 HIS A C 1
ATOM 719 O O . HIS A 1 89 ? 0.385 -15.005 -12.472 1.00 78.06 89 HIS A O 1
ATOM 725 N N . HIS A 1 90 ? -1.735 -15.006 -11.725 1.00 73.38 90 HIS A N 1
ATOM 726 C CA . HIS A 1 90 ? -2.323 -15.476 -12.982 1.00 73.38 90 HIS A CA 1
ATOM 727 C C . HIS A 1 90 ? -2.363 -14.384 -14.064 1.00 73.38 90 HIS A C 1
ATOM 729 O O . HIS A 1 90 ? -2.307 -14.687 -15.256 1.00 73.38 90 HIS A O 1
ATOM 735 N N . HIS A 1 91 ? -2.398 -13.112 -13.666 1.00 64.25 91 HIS A N 1
ATOM 736 C CA . HIS A 1 91 ? -2.408 -11.959 -14.561 1.00 64.25 91 HIS A CA 1
ATOM 737 C C . HIS A 1 91 ? -1.011 -11.327 -14.710 1.00 64.25 91 HIS A C 1
ATOM 739 O O . HIS A 1 91 ? -0.809 -10.188 -14.331 1.00 64.25 91 HIS A O 1
ATOM 745 N N . THR A 1 92 ? -0.051 -12.004 -15.351 1.00 66.69 92 THR A N 1
ATOM 746 C CA . THR A 1 92 ? 1.298 -11.479 -15.710 1.00 66.69 92 THR A CA 1
ATOM 747 C C . THR A 1 92 ? 2.179 -10.930 -14.557 1.00 66.69 92 THR A C 1
ATOM 749 O O . THR A 1 92 ? 1.737 -10.567 -13.478 1.00 66.69 92 THR A O 1
ATOM 752 N N . ILE A 1 93 ? 3.494 -10.826 -14.789 1.00 63.50 93 ILE A N 1
ATOM 753 C CA . ILE A 1 93 ? 4.525 -10.549 -13.756 1.00 63.50 93 ILE A CA 1
ATOM 754 C C . ILE A 1 93 ? 4.497 -9.086 -13.207 1.00 63.50 93 ILE A C 1
ATOM 756 O O . ILE A 1 93 ? 5.274 -8.722 -12.324 1.00 63.50 93 ILE A O 1
ATOM 760 N N . ALA A 1 94 ? 3.598 -8.211 -13.679 1.00 76.25 94 ALA A N 1
ATOM 761 C CA . ALA A 1 94 ? 3.547 -6.781 -13.325 1.00 76.25 94 ALA A CA 1
ATOM 762 C C . ALA A 1 94 ? 2.621 -6.446 -12.126 1.00 76.25 94 ALA A C 1
ATOM 764 O O . ALA A 1 94 ? 1.816 -5.513 -12.184 1.00 76.25 94 ALA A O 1
ATOM 765 N N . THR A 1 95 ? 2.755 -7.175 -11.015 1.00 84.56 95 THR A N 1
ATOM 766 C CA . THR A 1 95 ? 1.845 -7.163 -9.847 1.00 84.56 95 THR A CA 1
ATOM 767 C C . THR A 1 95 ? 1.490 -5.775 -9.303 1.00 84.56 95 THR A C 1
ATOM 769 O O . THR A 1 95 ? 0.325 -5.528 -9.020 1.00 84.56 95 THR A O 1
ATOM 772 N N . VAL A 1 96 ? 2.445 -4.848 -9.140 1.00 89.38 96 VAL A N 1
ATOM 773 C CA . VAL A 1 96 ? 2.186 -3.549 -8.474 1.00 89.38 96 VAL A CA 1
ATOM 774 C C . VAL A 1 96 ? 1.255 -2.645 -9.286 1.00 89.38 96 VAL A C 1
ATOM 776 O O . VAL A 1 96 ? 0.318 -2.067 -8.736 1.00 89.38 96 VAL A O 1
ATOM 779 N N . LYS A 1 97 ? 1.488 -2.535 -10.599 1.00 89.81 97 LYS A N 1
ATOM 780 C CA . LYS A 1 97 ? 0.621 -1.749 -11.490 1.00 89.81 97 LYS A CA 1
ATOM 781 C C . LYS A 1 97 ? -0.776 -2.346 -11.559 1.00 89.81 97 LYS A C 1
ATOM 783 O O . LYS A 1 97 ? -1.758 -1.620 -11.458 1.00 89.81 97 LYS A O 1
ATOM 788 N N . ILE A 1 98 ? -0.856 -3.666 -11.698 1.00 90.19 98 ILE A N 1
ATOM 789 C CA . ILE A 1 98 ? -2.137 -4.364 -11.784 1.00 90.19 98 ILE A CA 1
ATOM 790 C C . ILE A 1 98 ? -2.892 -4.247 -10.458 1.00 90.19 98 ILE A C 1
ATOM 792 O O . ILE A 1 98 ? -4.086 -3.972 -10.473 1.00 90.19 98 ILE A O 1
ATOM 796 N N . LEU A 1 99 ? -2.200 -4.348 -9.318 1.00 92.31 99 LEU A N 1
ATOM 797 C CA . LEU A 1 99 ? -2.783 -4.090 -8.004 1.00 92.31 99 LEU A CA 1
ATOM 798 C C . LEU A 1 99 ? -3.439 -2.707 -7.968 1.00 92.31 99 LEU A C 1
ATOM 800 O O . LEU A 1 99 ? -4.629 -2.615 -7.691 1.00 92.31 99 LEU A O 1
ATOM 804 N N . ALA A 1 100 ? -2.701 -1.649 -8.312 1.00 92.75 100 ALA A N 1
ATOM 805 C CA . ALA A 1 100 ? -3.234 -0.288 -8.322 1.00 92.75 100 ALA A CA 1
ATOM 806 C C . ALA A 1 100 ? -4.456 -0.119 -9.252 1.00 92.75 100 ALA A C 1
ATOM 808 O O . ALA A 1 100 ? -5.388 0.598 -8.906 1.00 92.75 100 ALA A O 1
ATOM 809 N N . LEU A 1 101 ? -4.499 -0.819 -10.392 1.00 91.31 101 LEU A N 1
ATOM 810 C CA . LEU A 1 101 ? -5.644 -0.797 -11.315 1.00 91.31 101 LEU A CA 1
ATOM 811 C C . LEU A 1 101 ? -6.864 -1.592 -10.819 1.00 91.31 101 LEU A C 1
ATOM 813 O O . LEU A 1 101 ? -7.995 -1.273 -11.187 1.00 91.31 101 LEU A O 1
ATOM 817 N N . LEU A 1 102 ? -6.653 -2.649 -10.031 1.00 90.38 102 LEU A N 1
ATOM 818 C CA . LEU A 1 102 ? -7.730 -3.507 -9.532 1.00 90.38 102 LEU A CA 1
ATOM 819 C C . LEU A 1 102 ? -8.344 -3.001 -8.225 1.00 90.38 102 LEU A C 1
ATOM 821 O O . LEU A 1 102 ? -9.533 -3.222 -8.008 1.00 90.38 102 LEU A O 1
ATOM 825 N N . LEU A 1 103 ? -7.573 -2.316 -7.375 1.00 92.19 103 LEU A N 1
ATOM 826 C CA . LEU A 1 103 ? -8.040 -1.818 -6.075 1.00 92.19 103 LEU A CA 1
ATOM 827 C C . LEU A 1 103 ? -9.375 -1.045 -6.133 1.00 92.19 103 LEU A C 1
ATOM 829 O O . LEU A 1 103 ? -10.246 -1.378 -5.327 1.00 92.19 103 LEU A O 1
ATOM 833 N N . PRO A 1 104 ? -9.598 -0.100 -7.073 1.00 89.94 104 PRO A N 1
ATOM 834 C CA . PRO A 1 104 ? -10.877 0.604 -7.177 1.00 89.94 104 PRO A CA 1
ATOM 835 C C . PRO A 1 104 ? -12.037 -0.347 -7.496 1.00 89.94 104 PRO A C 1
ATOM 837 O O . PRO A 1 104 ? -13.050 -0.339 -6.814 1.00 89.94 104 PRO A O 1
ATOM 840 N N . LYS A 1 105 ? -11.857 -1.262 -8.459 1.00 89.19 105 LYS A N 1
ATOM 841 C CA . LYS A 1 105 ? -12.899 -2.221 -8.878 1.00 89.19 105 LYS A CA 1
ATOM 842 C C . LYS A 1 105 ? -13.311 -3.159 -7.743 1.00 89.19 105 LYS A C 1
ATOM 844 O O . LYS A 1 105 ? -14.491 -3.447 -7.551 1.00 89.19 105 LYS A O 1
ATOM 849 N N . LEU A 1 106 ? -12.324 -3.635 -6.982 1.00 86.94 106 LEU A N 1
ATOM 850 C CA . LEU A 1 106 ? -12.555 -4.483 -5.813 1.00 86.94 106 LEU A CA 1
ATOM 851 C C . LEU A 1 106 ? -13.213 -3.702 -4.669 1.00 86.94 106 LEU A C 1
ATOM 853 O O . LEU A 1 106 ? -13.934 -4.287 -3.865 1.00 86.94 106 LEU A O 1
ATOM 857 N N . ALA A 1 107 ? -12.990 -2.390 -4.575 1.00 84.44 107 ALA A N 1
ATOM 858 C CA . ALA A 1 107 ? -13.695 -1.544 -3.624 1.00 84.44 107 ALA A CA 1
ATOM 859 C C . ALA A 1 107 ? -15.147 -1.278 -4.043 1.00 84.44 107 ALA A C 1
ATOM 861 O O . ALA A 1 107 ? -16.040 -1.531 -3.240 1.00 84.44 107 ALA A O 1
ATOM 862 N N . ASP A 1 108 ? -15.379 -0.878 -5.291 1.00 80.38 108 ASP A N 1
ATOM 863 C CA . ASP A 1 108 ? -16.699 -0.491 -5.804 1.00 80.38 108 ASP A CA 1
ATOM 864 C C . ASP A 1 108 ? -17.690 -1.659 -5.842 1.00 80.38 108 ASP A C 1
ATOM 866 O O . ASP A 1 108 ? -18.854 -1.496 -5.481 1.00 80.38 108 ASP A O 1
ATOM 870 N N . SER A 1 109 ? -17.231 -2.867 -6.198 1.00 69.38 109 SER A N 1
ATOM 871 C CA . SER A 1 109 ? -18.077 -4.077 -6.200 1.00 69.38 109 SER A CA 1
ATOM 872 C C . SER A 1 109 ? -18.764 -4.361 -4.856 1.00 69.38 109 SER A C 1
ATOM 874 O O . SER A 1 109 ? -19.785 -5.040 -4.821 1.00 69.38 109 SER A O 1
ATOM 876 N N . ARG A 1 110 ? -18.245 -3.801 -3.760 1.00 65.00 110 ARG A N 1
ATOM 877 C CA . ARG A 1 110 ? -18.753 -4.007 -2.399 1.00 65.00 110 ARG A CA 1
ATOM 878 C C . ARG A 1 110 ? -19.788 -2.981 -1.961 1.00 65.00 110 ARG A C 1
ATOM 880 O O . ARG A 1 110 ? -20.416 -3.183 -0.933 1.00 65.00 110 ARG A O 1
ATOM 887 N N . VAL A 1 111 ? -19.972 -1.898 -2.715 1.00 56.16 111 VAL A N 1
ATOM 888 C CA . VAL A 1 111 ? -21.049 -0.925 -2.462 1.00 56.16 111 VAL A CA 1
ATOM 889 C C . VAL A 1 111 ? -22.389 -1.437 -3.017 1.00 56.16 111 VAL A C 1
ATOM 891 O O . VAL A 1 111 ? -23.444 -0.991 -2.583 1.00 56.16 111 VAL A O 1
ATOM 894 N N . ASN A 1 112 ? -22.348 -2.427 -3.918 1.00 51.91 112 ASN A N 1
ATOM 895 C CA . ASN A 1 112 ? -23.522 -3.034 -4.554 1.00 51.91 112 ASN A CA 1
ATOM 896 C C . ASN A 1 112 ? -23.846 -4.454 -4.038 1.00 51.91 112 ASN A C 1
ATOM 898 O O . ASN A 1 112 ? -24.577 -5.176 -4.715 1.00 51.91 112 ASN A O 1
ATOM 902 N N . SER A 1 113 ? -23.259 -4.884 -2.912 1.00 45.69 113 SER A N 1
ATOM 903 C CA . SER A 1 113 ? -23.475 -6.217 -2.309 1.00 45.69 113 SER A CA 1
ATOM 904 C C . SER A 1 113 ? -24.408 -6.161 -1.108 1.00 45.69 113 SER A C 1
ATOM 906 O O . SER A 1 113 ? -24.215 -5.243 -0.281 1.00 45.69 113 SER A O 1
#

Organism: NCBI:txid1359184

Radius of gyration: 15.84 Å; chains: 1; bounding box: 64×32×35 Å

Foldseek 3Di:
DDPDDPPPPPQWAAPVVLCVVPVVVVVVCVVVVVLVVLVCLLRVPDTAHNVLVCLQQPDDPNDRVNSVLSVLCVVVVPDGSVRLSVVVVVVDPHRSNVSSVCSVVVSVVVVVD

Sequence (113 aa):
MRPKQPKILTNKCNLEEYLNHNAEVKTMLEKLPAVKKYISNILKSHRYSKTDFTFLFAKTGNTYTNIEYIKILIQHGTISASNISSLLHHHTIATVKILALLLPKLADSRVNS

pLDDT: mean 84.65, std 14.34, range [44.75, 96.62]